Protein AF-A0A7L4ZIJ3-F1 (afdb_monomer_lite)

Organism: NCBI:txid1218801

Radius of gyration: 12.95 Å; chains: 1; bounding box: 26×23×43 Å

Secondary structure (DSSP, 8-state):
--HHHHHTSHHHHHHHHHHHHHTT-HHHHHHHHHHTGGG--HHHHHHHHHHHHHTT-HHHHHHHHHHHHHH-TT-HHHHHHHHHH-

pLDDT: mean 84.58, std 12.01, range [46.72, 94.0]

Sequence (86 aa):
MYILSYCEKEDKVYKIASVLYTLKSYFLCILYLDVNKKYLQADSLLLYALIFLKKDDKKQALKFIRKAREKDQYWKKLIELENLYT

Structure (mmCIF, N/CA/C/O backbone):
data_AF-A0A7L4ZIJ3-F1
#
_entry.id   AF-A0A7L4ZIJ3-F1
#
loop_
_atom_site.group_PDB
_atom_site.id
_atom_site.type_symbol
_atom_site.label_atom_id
_atom_site.label_alt_id
_atom_site.label_comp_id
_atom_site.label_asym_id
_atom_site.label_entity_id
_atom_site.label_seq_id
_atom_site.pdbx_PDB_ins_code
_atom_site.Cartn_x
_atom_site.Cartn_y
_atom_site.Cartn_z
_atom_site.occupancy
_atom_site.B_iso_or_equiv
_atom_site.auth_seq_id
_atom_site.auth_comp_id
_atom_site.auth_asym_id
_atom_site.auth_atom_id
_atom_site.pdbx_PDB_model_num
ATOM 1 N N . MET A 1 1 ? 1.754 -8.285 -27.760 1.00 46.72 1 MET A N 1
ATOM 2 C CA . MET A 1 1 ? 2.565 -8.445 -26.530 1.00 46.72 1 MET A CA 1
ATOM 3 C C . MET A 1 1 ? 3.256 -7.119 -26.161 1.00 46.72 1 MET A C 1
ATOM 5 O O . MET A 1 1 ? 4.468 -7.064 -26.062 1.00 46.72 1 MET A O 1
ATOM 9 N N . TYR A 1 2 ? 2.483 -6.036 -25.997 1.00 48.78 2 TYR A N 1
ATOM 10 C CA . TYR A 1 2 ? 2.988 -4.685 -25.660 1.00 48.78 2 TYR A CA 1
ATOM 11 C C . TYR A 1 2 ? 2.456 -4.179 -24.309 1.00 48.78 2 TYR A C 1
ATOM 13 O O . TYR A 1 2 ? 3.084 -3.358 -23.655 1.00 48.78 2 TYR A O 1
ATOM 21 N N . ILE A 1 3 ? 1.293 -4.680 -23.878 1.00 48.41 3 ILE A N 1
ATOM 22 C CA . ILE A 1 3 ? 0.649 -4.278 -22.620 1.00 48.41 3 ILE A CA 1
ATOM 23 C C . ILE A 1 3 ? 1.365 -4.902 -21.411 1.00 48.41 3 ILE A C 1
ATOM 25 O O . ILE A 1 3 ? 1.544 -4.230 -20.403 1.00 48.41 3 ILE A O 1
ATOM 29 N N . LEU A 1 4 ? 1.848 -6.147 -21.528 1.00 48.66 4 LEU A N 1
ATOM 30 C CA . LEU A 1 4 ? 2.613 -6.814 -20.463 1.00 48.66 4 LEU A CA 1
ATOM 31 C C . LEU A 1 4 ? 3.938 -6.090 -20.182 1.00 48.66 4 LEU A C 1
ATOM 33 O O . LEU A 1 4 ? 4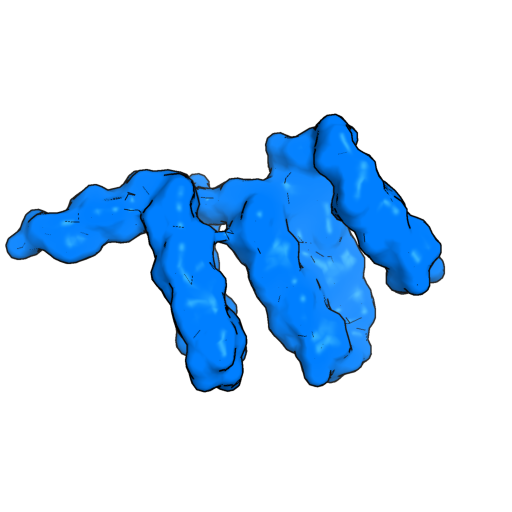.178 -5.690 -19.050 1.00 48.66 4 LEU A O 1
ATOM 37 N N . SER A 1 5 ? 4.717 -5.791 -21.222 1.00 51.47 5 SER A N 1
ATOM 38 C CA . SER A 1 5 ? 5.960 -5.010 -21.128 1.00 51.47 5 SER A CA 1
ATOM 39 C C . SER A 1 5 ? 5.730 -3.542 -20.737 1.00 51.47 5 SER A C 1
ATOM 41 O O . SER A 1 5 ? 6.627 -2.869 -20.229 1.00 51.47 5 SER A O 1
ATOM 43 N N . TYR A 1 6 ? 4.512 -3.018 -20.920 1.00 53.91 6 TYR A N 1
ATOM 44 C CA . TYR A 1 6 ? 4.135 -1.705 -20.400 1.00 53.91 6 TYR A CA 1
ATOM 45 C C . TYR A 1 6 ? 3.974 -1.722 -18.873 1.00 53.91 6 TYR A C 1
ATOM 47 O O . TYR A 1 6 ? 4.330 -0.726 -18.252 1.00 53.91 6 TYR A O 1
ATOM 55 N N . CYS A 1 7 ? 3.498 -2.816 -18.271 1.00 56.47 7 CYS A N 1
ATOM 56 C CA . CYS A 1 7 ? 3.255 -2.945 -16.826 1.00 56.47 7 CYS A CA 1
ATOM 57 C C . CYS A 1 7 ? 4.520 -3.187 -15.980 1.00 56.47 7 CYS A C 1
ATOM 59 O O . CYS A 1 7 ? 4.458 -3.063 -14.763 1.00 56.47 7 CYS A O 1
ATOM 61 N N . GLU A 1 8 ? 5.666 -3.475 -16.598 1.00 58.31 8 GLU A N 1
ATOM 62 C CA . GLU A 1 8 ? 6.926 -3.817 -15.911 1.00 58.31 8 GLU A CA 1
ATOM 63 C C . GLU A 1 8 ? 7.744 -2.599 -15.441 1.00 58.31 8 GLU A C 1
ATOM 65 O O . GLU A 1 8 ? 8.888 -2.741 -15.014 1.00 58.31 8 GLU A O 1
ATOM 70 N N . LYS A 1 9 ? 7.190 -1.380 -15.518 1.00 69.44 9 LYS A N 1
ATOM 71 C CA . LYS A 1 9 ? 7.834 -0.175 -14.968 1.00 69.44 9 LYS A CA 1
ATOM 72 C C . LYS A 1 9 ? 7.167 0.228 -13.661 1.00 69.44 9 LYS A C 1
ATOM 74 O O . LYS A 1 9 ? 5.945 0.358 -13.609 1.00 69.44 9 LYS A O 1
ATOM 79 N N . GLU A 1 10 ? 7.988 0.492 -12.653 1.00 69.75 10 GLU A N 1
ATOM 80 C CA . GLU A 1 10 ? 7.576 0.803 -11.280 1.00 69.75 10 GLU A CA 1
ATOM 81 C C . GLU A 1 10 ? 6.483 1.890 -11.202 1.00 69.75 10 GLU A C 1
ATOM 83 O O . GLU A 1 10 ? 5.414 1.654 -10.638 1.00 69.75 10 GLU A O 1
ATOM 88 N N . ASP A 1 11 ? 6.664 3.015 -11.903 1.00 70.00 11 ASP A N 1
ATOM 89 C CA . ASP A 1 11 ? 5.692 4.124 -11.951 1.00 70.00 11 ASP A CA 1
ATOM 90 C C . ASP A 1 11 ? 4.305 3.740 -12.487 1.00 70.00 11 ASP A C 1
ATOM 92 O O . ASP A 1 11 ? 3.304 4.418 -12.237 1.00 70.00 11 ASP A O 1
ATOM 96 N N . LYS A 1 12 ? 4.216 2.685 -13.299 1.00 80.88 12 LYS A N 1
ATOM 97 C CA . LYS A 1 12 ? 2.969 2.303 -13.970 1.00 80.88 12 LYS A CA 1
ATOM 98 C C . LYS A 1 12 ? 2.144 1.333 -13.143 1.00 80.88 12 LYS A C 1
ATOM 100 O O . LYS A 1 12 ? 0.917 1.382 -13.229 1.00 80.88 12 LYS A O 1
ATOM 105 N N . VAL A 1 13 ? 2.796 0.528 -12.303 1.00 85.38 13 VAL A N 1
ATOM 106 C CA . VAL A 1 13 ? 2.115 -0.335 -11.331 1.00 85.38 13 VAL A CA 1
ATOM 107 C C . VAL A 1 13 ? 1.277 0.517 -10.383 1.00 85.38 13 VAL A C 1
ATOM 109 O O . VAL A 1 13 ? 0.090 0.242 -10.205 1.00 85.38 13 VAL A O 1
ATOM 112 N N . TYR A 1 14 ? 1.838 1.616 -9.872 1.00 86.69 14 TYR A N 1
ATOM 113 C CA . TYR A 1 14 ? 1.085 2.563 -9.051 1.00 86.69 14 TYR A CA 1
ATOM 114 C C . TYR A 1 14 ? -0.118 3.159 -9.797 1.00 86.69 14 TYR A C 1
ATOM 116 O O . TYR A 1 14 ? -1.224 3.169 -9.262 1.00 86.69 14 TYR A O 1
ATOM 124 N N . LYS A 1 15 ? 0.063 3.620 -11.044 1.00 88.81 15 LYS A N 1
ATOM 125 C CA . LYS A 1 15 ? -1.021 4.229 -11.841 1.00 88.81 15 LYS A CA 1
ATOM 126 C C . LYS A 1 15 ? -2.189 3.273 -12.070 1.00 88.81 15 LYS A C 1
ATOM 128 O O . LYS A 1 15 ? -3.341 3.674 -11.960 1.00 88.81 15 LYS A O 1
ATOM 133 N N . ILE A 1 16 ? -1.912 2.009 -12.377 1.00 88.75 16 ILE A N 1
ATOM 134 C CA . ILE A 1 16 ? -2.969 1.014 -12.592 1.00 88.75 16 ILE A CA 1
ATOM 135 C C . ILE A 1 16 ? -3.641 0.662 -11.259 1.00 88.75 16 ILE A C 1
ATOM 137 O O . ILE A 1 16 ? -4.870 0.629 -11.171 1.00 88.75 16 ILE A O 1
ATOM 141 N N . ALA A 1 17 ? -2.857 0.471 -10.196 1.00 89.88 17 ALA A N 1
ATOM 142 C CA . ALA A 1 17 ? -3.390 0.180 -8.871 1.00 89.88 17 ALA A CA 1
ATOM 143 C C . ALA A 1 17 ? -4.252 1.327 -8.313 1.00 89.88 17 ALA A C 1
ATOM 145 O O . ALA A 1 17 ? -5.293 1.064 -7.709 1.00 89.88 17 ALA A O 1
ATOM 146 N N . SER A 1 18 ? -3.878 2.587 -8.546 1.00 89.81 18 SER A N 1
ATOM 147 C CA . SER A 1 18 ? -4.635 3.755 -8.085 1.00 89.81 18 SER A CA 1
ATOM 148 C C . SER A 1 18 ? -5.970 3.906 -8.820 1.00 89.81 18 SER A C 1
ATOM 150 O O . SER A 1 18 ? -6.980 4.234 -8.191 1.00 89.81 18 SER A O 1
ATOM 152 N N . VAL A 1 19 ? -6.026 3.572 -10.115 1.00 92.75 19 VAL A N 1
ATOM 153 C CA . VAL A 1 19 ? -7.287 3.479 -10.870 1.00 92.75 19 VAL A CA 1
ATOM 154 C C . VAL A 1 19 ? -8.191 2.396 -10.275 1.00 92.75 19 VAL A C 1
ATOM 156 O O . VAL A 1 19 ? -9.347 2.677 -9.960 1.00 92.75 19 VAL A O 1
ATOM 159 N N . LEU A 1 20 ? -7.669 1.188 -10.031 1.00 91.94 20 LEU A N 1
ATOM 160 C CA . LEU A 1 20 ? -8.437 0.0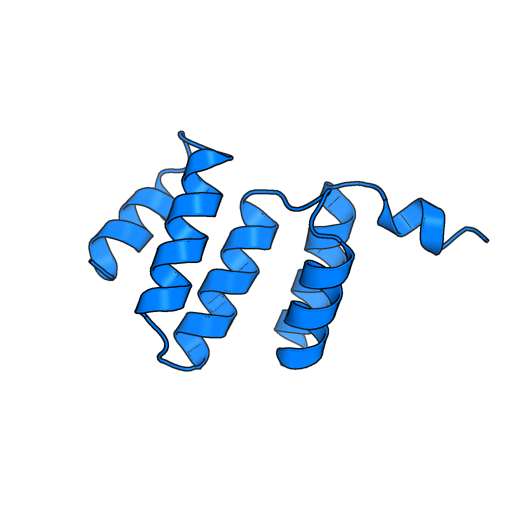96 -9.409 1.00 91.94 20 LEU A CA 1
ATOM 161 C C . LEU A 1 20 ? -8.961 0.474 -8.015 1.00 91.94 20 LEU A C 1
ATOM 163 O O . LEU A 1 20 ? -10.106 0.173 -7.671 1.00 91.94 20 LEU A O 1
ATOM 167 N N . TYR A 1 21 ? -8.142 1.169 -7.224 1.00 92.06 21 TYR A N 1
ATOM 168 C CA . TYR A 1 21 ? -8.528 1.689 -5.915 1.00 92.06 21 TYR A CA 1
ATOM 169 C C . TYR A 1 21 ? -9.647 2.736 -6.014 1.00 92.06 21 TYR A C 1
ATOM 171 O O . TYR A 1 21 ? -10.608 2.690 -5.244 1.00 92.06 21 TYR A O 1
ATOM 179 N N . THR A 1 22 ? -9.556 3.650 -6.983 1.00 91.94 22 THR A N 1
ATOM 180 C CA . THR A 1 22 ? -10.549 4.713 -7.217 1.00 91.94 22 THR A CA 1
ATOM 181 C C . THR A 1 22 ? -11.893 4.129 -7.646 1.00 91.94 22 THR A C 1
ATOM 183 O O . THR A 1 22 ? -12.941 4.556 -7.164 1.00 91.94 22 THR A O 1
ATOM 186 N N . LEU A 1 23 ? -11.864 3.065 -8.452 1.00 94.00 23 LEU A N 1
ATOM 187 C CA . LEU A 1 23 ? -13.035 2.269 -8.830 1.00 94.00 23 LEU A CA 1
ATOM 188 C C . LEU A 1 23 ? -13.581 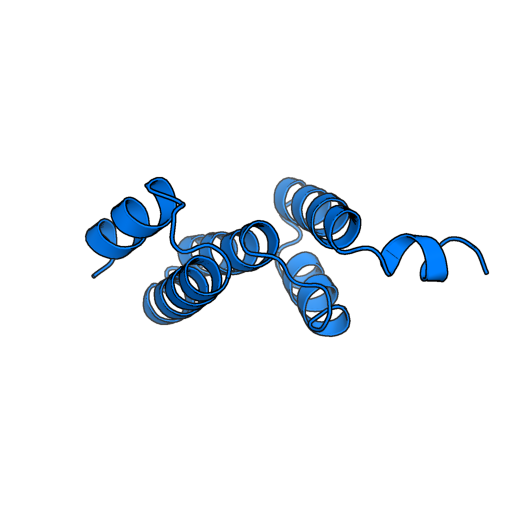1.394 -7.686 1.00 94.00 23 LEU A C 1
ATOM 190 O O . LEU A 1 23 ? -14.454 0.560 -7.913 1.00 94.00 23 LEU A O 1
ATOM 194 N N . LYS A 1 24 ? -13.058 1.537 -6.458 1.00 92.50 24 LYS A N 1
ATOM 195 C CA . LYS A 1 24 ? -13.413 0.743 -5.268 1.00 92.50 24 LYS A CA 1
ATOM 196 C C . LYS A 1 24 ? -13.238 -0.771 -5.459 1.00 92.50 24 LYS A C 1
ATOM 198 O O . LYS A 1 24 ? -13.724 -1.564 -4.654 1.00 92.50 24 LYS A O 1
ATOM 203 N N . SER A 1 25 ? -12.493 -1.185 -6.482 1.00 93.12 25 SER A N 1
ATOM 204 C CA . SER A 1 25 ? -12.198 -2.582 -6.796 1.00 93.12 25 SER A CA 1
ATOM 205 C C . SER A 1 25 ? -11.016 -3.071 -5.955 1.00 93.12 25 SER A C 1
ATOM 207 O O . SER A 1 25 ? -9.970 -3.456 -6.473 1.00 93.12 25 SER A O 1
ATOM 209 N N . TYR A 1 26 ? -11.160 -3.023 -4.626 1.00 92.44 26 TYR A N 1
ATOM 210 C CA . TYR A 1 26 ? -10.051 -3.233 -3.687 1.00 92.44 26 TYR A CA 1
ATOM 211 C C . TYR A 1 26 ? -9.428 -4.628 -3.779 1.00 92.44 26 TYR A C 1
ATOM 213 O O . TYR A 1 26 ? -8.216 -4.763 -3.641 1.00 92.44 26 TYR A O 1
ATOM 221 N N . PHE A 1 27 ? -10.239 -5.659 -4.032 1.00 92.06 27 PHE A N 1
ATOM 222 C CA . PHE A 1 27 ? -9.741 -7.021 -4.234 1.00 92.06 27 PHE A CA 1
ATOM 223 C C . PHE A 1 27 ? -8.836 -7.110 -5.468 1.00 92.06 27 PHE A C 1
ATOM 225 O O . PHE A 1 27 ? -7.724 -7.622 -5.376 1.00 92.06 27 PHE A O 1
ATOM 232 N N . LEU A 1 28 ? -9.275 -6.540 -6.595 1.00 92.06 28 LEU A N 1
ATOM 233 C CA . LEU A 1 28 ? -8.484 -6.499 -7.827 1.00 92.06 28 LEU A CA 1
ATOM 234 C C . LEU A 1 28 ? -7.227 -5.640 -7.667 1.00 92.06 28 LEU A C 1
ATOM 236 O O . LEU A 1 28 ? -6.182 -5.998 -8.195 1.00 92.06 28 LEU A O 1
ATOM 240 N N . CYS A 1 29 ? -7.308 -4.541 -6.913 1.00 92.94 29 CYS A N 1
ATOM 241 C CA . CYS A 1 29 ? -6.152 -3.707 -6.591 1.00 92.94 29 CYS A CA 1
ATOM 242 C C . CYS A 1 29 ? -5.089 -4.504 -5.817 1.00 92.94 29 CYS A C 1
ATOM 244 O O . CYS A 1 29 ? -3.932 -4.526 -6.229 1.00 92.94 29 CYS A O 1
ATOM 246 N N . ILE A 1 30 ? -5.488 -5.224 -4.759 1.00 92.81 30 ILE A N 1
ATOM 247 C CA . ILE A 1 30 ? -4.593 -6.114 -4.002 1.00 92.81 30 ILE A CA 1
ATOM 248 C C . ILE A 1 30 ? -3.998 -7.182 -4.920 1.00 92.81 30 ILE A C 1
ATOM 250 O O . ILE A 1 30 ? -2.783 -7.323 -4.970 1.00 92.81 30 ILE A O 1
ATOM 254 N N . LEU A 1 31 ? -4.834 -7.887 -5.688 1.00 93.88 31 LEU A N 1
ATOM 255 C CA . LEU A 1 31 ? -4.380 -8.964 -6.567 1.00 93.88 31 LEU A CA 1
ATOM 256 C C . LEU A 1 31 ? -3.377 -8.458 -7.614 1.00 93.88 31 LEU A C 1
ATOM 258 O O . LEU A 1 31 ? -2.347 -9.086 -7.848 1.00 93.88 31 LEU A O 1
ATOM 262 N N . TYR A 1 32 ? -3.633 -7.290 -8.202 1.00 91.94 32 TYR A N 1
ATOM 263 C CA . TYR A 1 32 ? -2.726 -6.661 -9.155 1.00 91.94 32 TYR A CA 1
ATOM 264 C C . TYR A 1 32 ? -1.390 -6.264 -8.512 1.00 91.94 32 TYR A C 1
ATOM 266 O O . TYR A 1 32 ? -0.324 -6.549 -9.065 1.00 91.94 32 TYR A O 1
ATOM 274 N N . LEU A 1 33 ? -1.430 -5.640 -7.332 1.00 91.62 33 LEU A N 1
ATOM 275 C CA . LEU A 1 33 ? -0.229 -5.286 -6.580 1.00 91.62 33 LEU A CA 1
ATOM 276 C C . LEU A 1 33 ? 0.547 -6.537 -6.124 1.00 91.62 33 LEU A C 1
ATOM 278 O O . LEU A 1 33 ? 1.773 -6.499 -6.035 1.00 91.62 33 LEU A O 1
ATOM 282 N N . ASP A 1 34 ? -0.143 -7.644 -5.837 1.00 92.50 34 ASP A N 1
ATOM 283 C CA . ASP A 1 34 ? 0.466 -8.899 -5.399 1.00 92.50 34 ASP A CA 1
ATOM 284 C C . ASP A 1 34 ? 1.218 -9.593 -6.545 1.00 92.50 34 ASP A C 1
ATOM 286 O O . ASP A 1 34 ? 2.327 -10.094 -6.348 1.00 92.50 34 ASP A O 1
ATOM 290 N N . VAL A 1 35 ? 0.643 -9.580 -7.752 1.00 91.00 35 VAL A N 1
ATOM 291 C CA . VAL A 1 35 ? 1.281 -10.104 -8.971 1.00 91.00 35 VAL A CA 1
ATOM 292 C C . VAL A 1 35 ? 2.526 -9.288 -9.336 1.00 91.00 35 VAL A C 1
ATOM 294 O O . VAL A 1 35 ? 3.522 -9.845 -9.793 1.00 91.00 35 VAL A O 1
ATOM 297 N N . ASN A 1 36 ? 2.514 -7.979 -9.069 1.00 89.06 36 ASN A N 1
ATOM 298 C CA . ASN A 1 36 ? 3.589 -7.054 -9.438 1.00 89.06 36 ASN A CA 1
ATOM 299 C C . ASN A 1 36 ? 4.500 -6.663 -8.258 1.00 89.06 36 ASN A C 1
ATOM 301 O O . ASN A 1 36 ? 5.138 -5.610 -8.289 1.00 89.06 36 ASN A O 1
ATOM 305 N N . LYS A 1 37 ? 4.615 -7.520 -7.229 1.00 86.81 37 LYS A N 1
ATOM 306 C CA . LYS A 1 37 ? 5.385 -7.257 -5.992 1.00 86.81 37 LYS A CA 1
ATOM 307 C C . LYS A 1 37 ? 6.796 -6.715 -6.204 1.00 86.81 37 LYS A C 1
ATOM 309 O O . LYS A 1 37 ? 7.256 -5.886 -5.422 1.00 86.81 37 LYS A O 1
ATOM 314 N N . LYS A 1 38 ? 7.483 -7.194 -7.244 1.00 86.38 38 LYS A N 1
ATOM 315 C CA . LYS A 1 38 ? 8.869 -6.813 -7.559 1.00 86.38 38 LYS A CA 1
ATOM 316 C C . LYS A 1 38 ? 9.017 -5.325 -7.892 1.00 86.38 38 LYS A C 1
ATOM 318 O O . LYS A 1 38 ? 10.077 -4.767 -7.649 1.00 86.38 38 LYS A O 1
ATOM 323 N N . TYR A 1 39 ? 7.952 -4.694 -8.380 1.00 84.62 39 TYR A N 1
ATOM 324 C CA . TYR A 1 39 ? 7.942 -3.315 -8.871 1.00 84.62 39 TYR A CA 1
ATOM 325 C C . TYR A 1 39 ? 7.214 -2.348 -7.926 1.00 84.62 39 TYR A C 1
ATOM 327 O O . TYR A 1 39 ? 6.898 -1.223 -8.306 1.00 84.62 39 TYR A O 1
ATOM 335 N N . LEU A 1 40 ? 6.899 -2.777 -6.698 1.00 87.00 40 LEU A N 1
ATOM 336 C CA . LEU A 1 40 ? 6.189 -1.937 -5.736 1.00 87.00 40 LEU A CA 1
ATOM 337 C C . LEU A 1 40 ? 7.095 -0.824 -5.210 1.00 87.00 40 LEU A C 1
ATOM 339 O O . LEU A 1 40 ? 8.117 -1.098 -4.581 1.00 87.00 40 LEU A O 1
ATOM 343 N N . GLN A 1 41 ? 6.680 0.424 -5.396 1.00 88.06 41 GLN A N 1
ATOM 344 C CA . GLN A 1 41 ? 7.279 1.599 -4.757 1.00 88.06 41 GLN A CA 1
ATOM 345 C C . GLN A 1 41 ? 6.518 2.005 -3.488 1.00 88.06 41 GLN A C 1
ATOM 347 O O . GLN A 1 41 ? 5.479 1.420 -3.164 1.00 88.06 41 GLN A O 1
ATOM 352 N N . ALA A 1 42 ? 7.029 3.008 -2.768 1.00 87.62 42 ALA A N 1
ATOM 353 C CA . ALA A 1 42 ? 6.409 3.529 -1.549 1.00 87.62 42 ALA A CA 1
ATOM 354 C C . ALA A 1 42 ? 4.930 3.909 -1.768 1.00 87.62 42 ALA A C 1
ATOM 356 O O . ALA A 1 42 ? 4.076 3.497 -0.986 1.00 87.62 42 ALA A O 1
ATOM 357 N N . ASP A 1 43 ? 4.602 4.561 -2.889 1.00 87.25 43 ASP A N 1
ATOM 358 C CA . ASP A 1 43 ? 3.221 4.915 -3.256 1.00 87.25 43 ASP A CA 1
ATOM 359 C C . ASP A 1 43 ? 2.303 3.692 -3.414 1.00 87.25 43 ASP A C 1
ATOM 361 O O . ASP A 1 43 ? 1.149 3.677 -2.984 1.00 87.25 43 ASP A O 1
ATOM 365 N N . SER A 1 44 ? 2.823 2.617 -4.010 1.00 89.62 44 SER A N 1
ATOM 366 C CA . SER A 1 44 ? 2.070 1.371 -4.201 1.00 89.62 44 SER A CA 1
ATOM 367 C C . SER A 1 44 ? 1.841 0.638 -2.876 1.00 89.62 44 SER A C 1
ATOM 369 O O . SER A 1 44 ? 0.799 0.020 -2.665 1.00 89.62 44 SER A O 1
ATOM 371 N N . LEU A 1 45 ? 2.804 0.724 -1.956 1.00 91.44 45 LEU A N 1
ATOM 372 C CA . LEU A 1 45 ? 2.681 0.194 -0.598 1.00 91.44 45 LEU A CA 1
ATOM 373 C C . LEU A 1 45 ? 1.698 1.018 0.243 1.00 91.44 45 LEU A C 1
ATOM 375 O O . LEU A 1 45 ? 0.946 0.452 1.037 1.00 91.44 45 LEU A O 1
ATOM 379 N N . LEU A 1 46 ? 1.625 2.329 0.013 1.00 91.50 46 LEU A N 1
ATOM 380 C CA . LEU A 1 46 ? 0.611 3.182 0.623 1.00 91.50 46 LEU A CA 1
ATOM 381 C C . LEU A 1 46 ? -0.805 2.788 0.172 1.00 91.50 46 LEU A C 1
ATOM 383 O O . LEU A 1 46 ? -1.715 2.759 0.999 1.00 91.50 46 LEU A O 1
ATOM 387 N N . LEU A 1 47 ? -1.004 2.400 -1.095 1.00 91.75 47 LEU A N 1
ATOM 388 C CA . LEU A 1 47 ? -2.303 1.888 -1.560 1.00 91.75 47 LEU A CA 1
ATOM 389 C C . LEU A 1 47 ? -2.748 0.635 -0.793 1.00 91.75 47 LEU A C 1
ATOM 391 O O . LEU A 1 47 ? -3.919 0.546 -0.423 1.00 91.75 47 LEU A O 1
ATOM 395 N N . TYR A 1 48 ? -1.836 -0.295 -0.481 1.00 92.44 48 TYR A N 1
ATOM 396 C CA . TYR A 1 48 ? -2.155 -1.417 0.412 1.00 92.44 48 TYR A CA 1
ATOM 397 C C . TYR A 1 48 ? -2.640 -0.922 1.771 1.00 92.44 48 TYR A C 1
ATOM 399 O O . TYR A 1 48 ? -3.700 -1.346 2.235 1.00 92.44 48 TYR A O 1
ATOM 407 N N . ALA A 1 49 ? -1.888 -0.013 2.394 1.00 91.50 49 ALA A N 1
ATOM 408 C CA . ALA A 1 49 ? -2.239 0.520 3.703 1.00 91.50 49 ALA A CA 1
ATOM 409 C C . ALA A 1 49 ? -3.635 1.157 3.703 1.00 91.50 49 ALA A C 1
ATOM 411 O O . ALA A 1 49 ? -4.450 0.843 4.566 1.00 91.50 49 ALA A O 1
ATOM 412 N N . LEU A 1 50 ? -3.952 1.972 2.694 1.00 91.69 50 LEU A N 1
ATOM 413 C CA . LEU A 1 50 ? -5.265 2.602 2.546 1.00 91.69 50 LEU A CA 1
ATOM 414 C C . LEU A 1 50 ? -6.398 1.579 2.393 1.00 91.69 50 LEU A C 1
ATOM 416 O O . LEU A 1 50 ? -7.474 1.761 2.965 1.00 91.69 50 LEU A O 1
ATOM 420 N N . ILE A 1 51 ? -6.174 0.490 1.652 1.00 93.44 51 ILE A N 1
ATOM 421 C CA . ILE A 1 51 ? -7.168 -0.582 1.514 1.00 93.44 51 ILE A CA 1
ATOM 422 C C . ILE A 1 51 ? -7.415 -1.278 2.856 1.00 93.44 51 ILE A C 1
ATOM 424 O O . ILE A 1 51 ? -8.570 -1.542 3.191 1.00 93.44 51 ILE A O 1
ATOM 428 N N . PHE A 1 52 ? -6.367 -1.565 3.630 1.00 92.25 52 PHE A N 1
ATOM 429 C CA . PHE A 1 52 ? -6.514 -2.197 4.945 1.00 92.25 52 PHE A CA 1
ATOM 430 C C . PHE 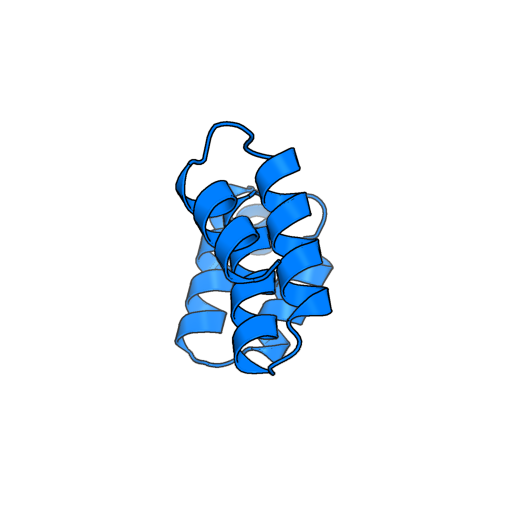A 1 52 ? -7.137 -1.263 5.985 1.00 92.25 52 PHE A C 1
ATOM 432 O O . PHE A 1 52 ? -7.981 -1.716 6.753 1.00 92.25 52 PHE A O 1
ATOM 439 N N . LEU A 1 53 ? -6.840 0.041 5.941 1.00 90.12 53 LEU A N 1
ATOM 440 C CA . LEU A 1 53 ? -7.527 1.040 6.766 1.00 90.12 53 LEU A CA 1
ATOM 441 C C . LEU A 1 53 ? -9.035 1.066 6.494 1.00 90.12 53 LEU A C 1
ATOM 443 O O . LEU A 1 53 ? -9.823 1.112 7.431 1.00 90.12 53 LEU A O 1
ATOM 447 N N . LYS A 1 54 ? -9.462 0.959 5.228 1.00 89.38 54 LYS A N 1
ATOM 448 C CA . LYS A 1 54 ? -10.895 0.856 4.890 1.00 89.38 54 LYS A CA 1
ATOM 449 C C . LYS A 1 54 ? -11.564 -0.416 5.406 1.00 89.38 54 LYS A C 1
ATOM 451 O O . LYS A 1 54 ? -12.781 -0.436 5.546 1.00 89.38 54 LYS A O 1
ATOM 456 N N . LYS A 1 55 ? -10.787 -1.472 5.647 1.00 88.94 55 LYS A N 1
ATOM 457 C CA . LYS A 1 55 ? -11.255 -2.737 6.228 1.00 88.94 55 LYS A CA 1
ATOM 458 C C . LYS A 1 55 ? -11.159 -2.756 7.759 1.00 88.94 55 LYS A C 1
ATOM 460 O O . LYS A 1 55 ? -11.388 -3.806 8.343 1.00 88.94 55 LYS A O 1
ATOM 465 N N . ASP A 1 56 ? -10.786 -1.632 8.378 1.00 89.88 56 ASP A N 1
ATOM 466 C CA . ASP A 1 56 ? -10.476 -1.495 9.809 1.00 89.88 56 ASP A CA 1
ATOM 467 C C . ASP A 1 56 ? -9.353 -2.437 10.307 1.00 89.88 56 ASP A C 1
ATOM 469 O O . ASP A 1 56 ? -9.148 -2.634 11.504 1.00 89.88 56 ASP A O 1
ATOM 473 N N . ASP A 1 57 ? -8.543 -2.987 9.392 1.00 92.38 57 ASP A N 1
ATOM 474 C CA . ASP A 1 57 ? -7.369 -3.796 9.733 1.00 92.38 57 ASP A CA 1
ATOM 475 C C . ASP A 1 57 ? -6.149 -2.886 9.924 1.00 92.38 57 ASP A C 1
ATOM 477 O O . ASP A 1 57 ? -5.248 -2.776 9.081 1.00 92.38 57 ASP A O 1
ATOM 481 N N . LYS A 1 58 ? -6.135 -2.199 11.069 1.00 90.38 58 LYS A N 1
ATOM 482 C CA . LYS A 1 58 ? -5.070 -1.254 11.437 1.00 90.38 58 LYS A CA 1
ATOM 483 C C . LYS A 1 58 ? -3.701 -1.923 11.520 1.00 90.38 58 LYS A C 1
ATOM 485 O O . LYS A 1 58 ? -2.707 -1.316 11.132 1.00 90.38 58 LYS A O 1
ATOM 490 N N . LYS A 1 59 ? -3.633 -3.184 11.966 1.00 90.62 59 LYS A N 1
ATOM 491 C CA . LYS A 1 59 ? -2.369 -3.932 12.089 1.00 90.62 59 LYS A CA 1
ATOM 492 C C . LYS A 1 59 ? -1.717 -4.132 10.727 1.00 90.62 59 LYS A C 1
ATOM 494 O O . LYS A 1 59 ? -0.519 -3.882 10.571 1.00 90.62 59 LYS A O 1
ATOM 499 N N . GLN A 1 60 ? -2.493 -4.569 9.735 1.00 91.81 60 GLN A N 1
ATOM 500 C CA . GLN A 1 60 ? -1.971 -4.717 8.382 1.00 91.81 60 GLN A CA 1
ATOM 501 C C . GLN A 1 60 ? -1.658 -3.369 7.746 1.00 91.81 60 GLN A C 1
ATOM 503 O O . GLN A 1 60 ? -0.600 -3.237 7.130 1.00 91.81 60 GLN A O 1
ATOM 508 N N . ALA A 1 61 ? -2.501 -2.355 7.947 1.00 91.25 61 ALA A N 1
ATOM 509 C CA . ALA A 1 61 ? -2.223 -1.012 7.451 1.00 91.25 61 ALA A CA 1
ATOM 510 C C . ALA A 1 61 ? -0.861 -0.484 7.931 1.00 91.25 61 ALA A C 1
ATOM 512 O O . ALA A 1 61 ? -0.026 -0.105 7.110 1.00 91.25 61 ALA A O 1
ATOM 513 N N . LEU A 1 62 ? -0.591 -0.563 9.236 1.00 91.81 62 LEU A N 1
ATOM 514 C CA . LEU A 1 62 ? 0.681 -0.159 9.846 1.00 91.81 62 LEU A CA 1
ATOM 515 C C . LEU A 1 62 ? 1.877 -0.914 9.261 1.00 91.81 62 LEU A C 1
ATOM 517 O O . LEU A 1 62 ? 2.911 -0.320 8.957 1.00 91.81 62 LEU A O 1
ATOM 521 N N . LYS A 1 63 ? 1.730 -2.226 9.043 1.00 93.56 63 LYS A N 1
ATOM 522 C CA . LYS A 1 63 ? 2.771 -3.051 8.417 1.00 93.56 63 LYS A CA 1
ATOM 523 C C . LYS A 1 63 ? 3.142 -2.535 7.026 1.00 93.56 63 LYS A C 1
ATOM 525 O O . LYS A 1 63 ? 4.321 -2.526 6.678 1.00 93.56 63 LYS A O 1
ATOM 530 N N . PHE A 1 64 ? 2.162 -2.119 6.227 1.00 93.12 64 PHE A N 1
ATOM 531 C CA . PHE A 1 64 ? 2.416 -1.582 4.890 1.00 93.12 64 PHE A CA 1
ATOM 532 C C . PHE A 1 64 ? 2.939 -0.141 4.912 1.00 93.12 64 PHE A C 1
ATOM 534 O O . PHE A 1 64 ? 3.805 0.173 4.100 1.00 93.12 64 PHE A O 1
ATOM 541 N N . ILE A 1 65 ? 2.517 0.691 5.871 1.00 90.88 65 ILE A N 1
ATOM 542 C CA . ILE A 1 65 ? 3.084 2.036 6.088 1.00 90.88 65 ILE A CA 1
ATOM 543 C C . ILE A 1 65 ? 4.579 1.941 6.416 1.00 90.88 65 ILE A C 1
ATOM 545 O O . ILE A 1 65 ? 5.390 2.617 5.788 1.00 90.88 65 ILE A O 1
ATOM 549 N N . ARG A 1 66 ? 4.968 1.033 7.321 1.00 91.12 66 ARG A N 1
ATOM 550 C CA . ARG A 1 66 ? 6.382 0.795 7.660 1.00 91.12 66 ARG A CA 1
ATOM 551 C C . ARG A 1 66 ? 7.205 0.365 6.453 1.00 91.12 66 ARG A C 1
ATOM 553 O O . ARG A 1 66 ? 8.263 0.931 6.203 1.00 91.12 66 ARG A O 1
ATOM 560 N N . LYS A 1 67 ? 6.684 -0.573 5.656 1.00 91.69 67 LYS A N 1
ATOM 561 C CA . LYS A 1 67 ? 7.326 -0.997 4.401 1.00 91.69 67 LYS A CA 1
ATOM 562 C C . LYS A 1 67 ? 7.451 0.144 3.390 1.00 91.69 67 LYS A C 1
ATOM 564 O O . LYS A 1 67 ? 8.443 0.214 2.674 1.00 91.69 67 LYS A O 1
ATOM 569 N N . ALA A 1 68 ? 6.451 1.023 3.306 1.00 90.12 68 ALA A N 1
ATOM 570 C CA . ALA A 1 68 ? 6.514 2.197 2.440 1.00 90.12 68 ALA A CA 1
ATOM 571 C C . ALA A 1 68 ? 7.626 3.158 2.895 1.00 90.12 68 ALA A C 1
ATOM 573 O O . ALA A 1 68 ? 8.408 3.611 2.065 1.00 90.12 68 ALA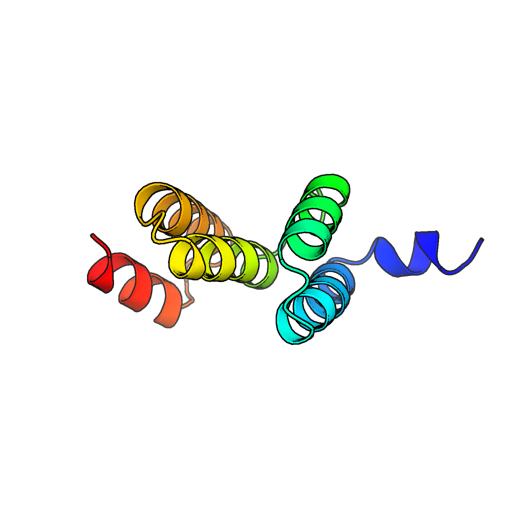 A O 1
ATOM 574 N N . ARG A 1 69 ? 7.758 3.382 4.209 1.00 89.12 69 ARG A N 1
ATOM 575 C CA . ARG A 1 69 ? 8.821 4.205 4.810 1.00 89.12 69 ARG A CA 1
ATOM 576 C C . ARG A 1 69 ? 10.215 3.608 4.614 1.00 89.12 69 ARG A C 1
ATOM 578 O O . ARG A 1 69 ? 11.171 4.337 4.398 1.00 89.12 69 ARG A O 1
ATOM 585 N N . GLU A 1 70 ? 10.353 2.286 4.676 1.00 90.00 70 GLU A N 1
ATOM 586 C CA . GLU A 1 70 ? 11.627 1.617 4.368 1.00 90.00 70 GLU A CA 1
ATOM 587 C C . GLU A 1 70 ? 12.086 1.893 2.929 1.00 90.00 70 GLU A C 1
ATOM 589 O O . GLU A 1 70 ? 13.287 1.996 2.686 1.00 90.00 70 GLU A O 1
ATOM 594 N N . LYS A 1 71 ? 11.141 2.047 1.989 1.00 87.94 71 LYS A N 1
ATOM 595 C CA . LYS A 1 71 ? 11.435 2.429 0.602 1.00 87.94 71 LYS A CA 1
ATOM 596 C C . LYS A 1 71 ? 11.689 3.924 0.419 1.00 87.94 71 LYS A C 1
ATOM 598 O O . LYS A 1 71 ? 12.518 4.274 -0.413 1.00 87.94 71 LYS A O 1
ATOM 603 N N . ASP A 1 72 ? 10.997 4.779 1.166 1.00 87.38 72 ASP A N 1
ATOM 604 C CA . ASP A 1 72 ? 11.212 6.227 1.156 1.00 87.38 72 ASP A CA 1
ATOM 605 C C . ASP A 1 72 ? 11.253 6.786 2.584 1.00 87.38 72 ASP A C 1
ATOM 607 O O . ASP A 1 72 ? 10.230 7.074 3.213 1.00 87.38 72 ASP A O 1
ATOM 611 N N . GLN A 1 73 ? 12.475 6.934 3.096 1.00 84.69 73 GLN A N 1
ATOM 612 C CA . GLN A 1 73 ? 12.736 7.339 4.476 1.00 84.69 73 GLN A CA 1
ATOM 613 C C . GLN A 1 73 ? 12.451 8.825 4.729 1.00 84.69 73 GLN A C 1
ATOM 615 O O . GLN A 1 73 ? 12.252 9.223 5.876 1.00 84.69 73 GLN A O 1
ATOM 620 N N . TYR A 1 74 ? 12.426 9.652 3.680 1.00 85.88 74 TYR A N 1
ATOM 621 C CA . TYR A 1 74 ? 12.272 11.104 3.800 1.00 85.88 74 TYR A CA 1
ATOM 622 C C . TYR A 1 74 ? 10.817 11.560 3.665 1.00 85.88 74 TYR A C 1
ATOM 624 O O . TYR A 1 74 ? 10.509 12.749 3.822 1.00 85.88 74 TYR A O 1
ATOM 632 N N . TRP A 1 75 ? 9.895 10.630 3.415 1.00 86.38 75 TRP A N 1
ATOM 633 C CA . TRP A 1 75 ? 8.490 10.949 3.236 1.00 86.38 75 TRP A CA 1
ATOM 634 C C . TRP A 1 75 ? 7.791 11.268 4.568 1.00 86.38 75 TRP A C 1
ATOM 636 O O . TRP A 1 75 ? 7.198 10.414 5.227 1.00 86.38 75 TRP A O 1
ATOM 646 N N . LYS A 1 76 ? 7.785 12.558 4.931 1.00 83.12 76 LYS A N 1
ATOM 647 C CA . LYS A 1 76 ? 7.206 13.086 6.186 1.00 83.12 76 LYS A CA 1
ATOM 648 C C . LYS A 1 76 ? 5.767 12.628 6.465 1.00 83.12 76 LYS A C 1
ATOM 650 O O . LYS A 1 76 ? 5.454 12.260 7.591 1.00 83.12 76 LYS A O 1
ATOM 655 N N . LYS A 1 77 ? 4.909 12.571 5.437 1.00 81.25 77 LYS A N 1
ATOM 656 C CA . LYS A 1 77 ? 3.506 12.138 5.591 1.00 81.25 77 LYS A CA 1
ATOM 657 C C . LYS A 1 77 ? 3.374 10.677 6.036 1.00 81.25 77 LYS A C 1
ATOM 659 O O . LYS A 1 77 ?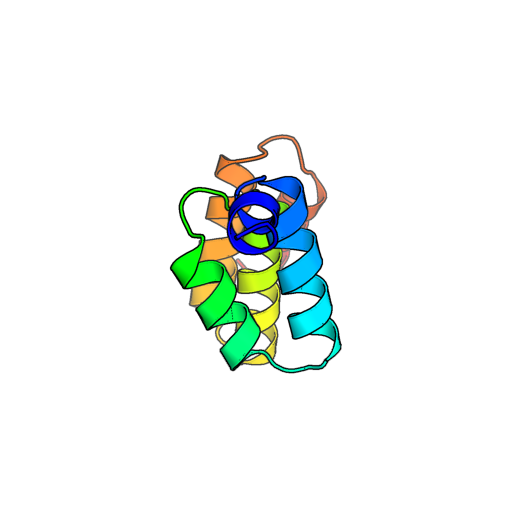 2.419 10.360 6.734 1.00 81.25 77 LYS A O 1
ATOM 664 N N . LEU A 1 78 ? 4.300 9.790 5.651 1.00 81.31 78 LEU A N 1
ATOM 665 C CA . LEU A 1 78 ? 4.286 8.395 6.113 1.00 81.31 78 LEU A CA 1
ATOM 666 C C . LEU A 1 78 ? 4.609 8.296 7.607 1.00 81.31 78 LEU A C 1
ATOM 668 O O . LEU A 1 78 ? 4.000 7.492 8.303 1.00 81.31 78 LEU A O 1
ATOM 672 N N . ILE A 1 79 ? 5.520 9.141 8.096 1.00 80.31 79 ILE A N 1
ATOM 673 C CA . ILE A 1 79 ? 5.887 9.221 9.517 1.00 80.31 79 ILE A CA 1
ATOM 674 C C . ILE A 1 79 ? 4.695 9.723 10.341 1.00 80.31 79 ILE A C 1
ATOM 676 O O . ILE A 1 79 ? 4.349 9.132 11.360 1.00 80.31 79 ILE A O 1
ATOM 680 N N . GLU A 1 80 ? 4.025 10.779 9.874 1.00 83.06 80 GLU A N 1
ATOM 681 C CA . GLU A 1 80 ? 2.801 11.293 10.502 1.00 83.06 80 GLU A CA 1
ATOM 682 C C . GLU A 1 80 ? 1.686 10.236 10.532 1.00 83.06 80 GLU A C 1
ATOM 684 O O . GLU A 1 80 ? 1.055 10.030 11.567 1.00 83.06 80 GLU A O 1
ATOM 689 N N . LEU A 1 81 ? 1.476 9.525 9.418 1.00 81.25 81 LEU A N 1
ATOM 690 C CA . LEU A 1 81 ? 0.518 8.420 9.325 1.00 81.25 81 LEU A CA 1
ATOM 691 C C . LEU A 1 81 ? 0.839 7.291 10.305 1.00 81.25 81 LEU A C 1
ATOM 693 O O . LEU A 1 81 ? -0.065 6.775 10.952 1.00 81.25 81 LEU A O 1
ATOM 697 N N . GLU A 1 82 ? 2.102 6.899 10.437 1.00 82.69 82 GLU A N 1
ATOM 698 C CA . GLU A 1 82 ? 2.499 5.865 11.391 1.00 82.69 82 GLU A CA 1
ATOM 699 C C . GLU A 1 82 ? 2.196 6.280 12.836 1.00 82.69 82 GLU A C 1
ATOM 701 O O . GLU A 1 82 ? 1.627 5.488 13.585 1.00 82.69 82 GLU A O 1
ATOM 706 N N . ASN A 1 83 ? 2.483 7.532 13.204 1.00 83.44 83 ASN A N 1
ATOM 707 C CA . ASN A 1 83 ? 2.213 8.066 14.542 1.00 83.44 83 ASN A CA 1
ATOM 708 C C . ASN A 1 83 ? 0.714 8.174 14.869 1.00 83.44 83 ASN A C 1
ATOM 710 O O . ASN A 1 83 ? 0.347 8.103 16.034 1.00 83.44 83 ASN A O 1
ATOM 714 N N . LEU A 1 84 ? -0.156 8.343 13.868 1.00 79.50 84 LEU A N 1
ATOM 715 C CA . LEU A 1 84 ? -1.612 8.394 14.068 1.00 79.50 84 LEU A CA 1
ATOM 716 C C . LEU A 1 84 ? -2.236 7.027 14.374 1.00 79.50 84 LEU A C 1
ATOM 718 O O . LEU A 1 84 ? -3.299 6.966 14.989 1.00 79.50 84 LEU A O 1
ATOM 722 N N . TYR A 1 85 ? -1.625 5.947 13.885 1.00 74.19 85 TYR A N 1
ATOM 723 C CA . TYR A 1 85 ? -2.176 4.593 13.995 1.00 74.19 85 TYR A CA 1
ATOM 724 C C . TYR A 1 85 ? -1.415 3.690 14.977 1.00 74.19 85 TYR A C 1
ATOM 726 O O . TYR A 1 85 ? -1.875 2.567 15.206 1.00 74.19 85 TYR A O 1
ATOM 734 N N . THR A 1 86 ? -0.283 4.156 15.520 1.00 69.25 86 THR A N 1
ATOM 735 C CA . THR A 1 86 ? 0.479 3.509 16.607 1.00 69.25 86 THR A CA 1
ATOM 736 C C . THR A 1 86 ? -0.169 3.807 17.952 1.00 69.25 86 THR A C 1
ATOM 738 O O . THR A 1 86 ? -0.301 2.847 18.742 1.00 69.25 86 THR A O 1
#

Foldseek 3Di:
DVVVVVCLALVVLLVVLVVCVVVVVLVVSVVSCVVNVVSHALSSLQSQLVSCVVVVNLVRSLVSLVVSCVRPVPPPVSVVVNVVSD